Protein AF-K1SI50-F1 (afdb_monomer_lite)

Structure (mmCIF, N/CA/C/O backbone):
data_AF-K1SI50-F1
#
_entry.id   AF-K1SI50-F1
#
loop_
_atom_site.group_PDB
_atom_site.id
_atom_site.type_symbol
_atom_site.label_atom_id
_atom_site.label_alt_id
_atom_site.label_comp_id
_atom_site.label_asym_id
_atom_site.label_entity_id
_atom_site.label_seq_id
_atom_site.pdbx_PDB_ins_code
_atom_site.Cartn_x
_atom_site.Cartn_y
_atom_site.Cartn_z
_atom_site.occupancy
_atom_site.B_iso_or_equiv
_atom_site.auth_seq_id
_atom_site.auth_comp_id
_atom_site.auth_asym_id
_atom_site.auth_atom_id
_atom_site.pdbx_PDB_model_num
ATOM 1 N N . ASP A 1 1 ? -34.849 20.817 42.647 1.00 56.00 1 ASP A N 1
ATOM 2 C CA . ASP A 1 1 ? -34.885 21.344 41.264 1.00 56.00 1 ASP A CA 1
ATOM 3 C C . ASP A 1 1 ? -33.520 21.381 40.585 1.00 56.00 1 ASP A C 1
ATOM 5 O O . ASP A 1 1 ? -33.387 20.736 39.559 1.00 56.00 1 ASP A O 1
ATOM 9 N N . SER A 1 2 ? -32.492 22.024 41.156 1.00 63.47 2 SER A N 1
ATOM 10 C CA . SER A 1 2 ? -31.145 22.120 40.543 1.00 63.47 2 SER A CA 1
ATOM 11 C C . SER A 1 2 ? -30.495 20.767 40.180 1.00 63.47 2 SER A C 1
ATOM 13 O O . SER A 1 2 ? -30.007 20.595 39.068 1.00 63.47 2 SER A O 1
ATOM 15 N N . GLU A 1 3 ? -30.556 19.766 41.066 1.00 66.44 3 GLU A N 1
ATOM 16 C CA . GLU A 1 3 ? -29.937 18.444 40.833 1.00 66.44 3 GLU A CA 1
ATOM 17 C C . GLU A 1 3 ? -30.562 17.672 39.660 1.00 66.44 3 GLU A C 1
ATOM 19 O O . GLU A 1 3 ? -29.870 16.942 38.954 1.00 66.44 3 GLU A O 1
ATOM 24 N N . LYS A 1 4 ? -31.857 17.881 39.396 1.00 71.88 4 LYS A N 1
ATOM 25 C CA . LYS A 1 4 ? -32.579 17.198 38.315 1.00 71.88 4 LYS A CA 1
ATOM 26 C C . LYS A 1 4 ? -32.137 17.702 36.934 1.00 71.88 4 LYS A C 1
ATOM 28 O O . LYS A 1 4 ? -31.967 16.905 36.020 1.00 71.88 4 LYS A O 1
ATOM 33 N N . TYR A 1 5 ? -31.863 19.004 36.817 1.00 66.81 5 TYR A N 1
ATOM 34 C CA . TYR A 1 5 ? -31.363 19.627 35.584 1.00 66.81 5 TYR A CA 1
ATOM 35 C C . TYR A 1 5 ? -29.913 19.253 35.261 1.00 66.81 5 TYR A C 1
ATOM 37 O O . TYR A 1 5 ? -29.527 19.212 34.090 1.00 66.81 5 TYR A O 1
ATOM 45 N N . VAL A 1 6 ? -29.099 18.991 36.288 1.00 76.06 6 VAL A N 1
ATOM 46 C CA . VAL A 1 6 ? -27.714 18.531 36.112 1.00 76.06 6 VAL A CA 1
ATOM 47 C C . VAL A 1 6 ? -27.694 17.082 35.629 1.00 76.06 6 VAL A C 1
ATOM 49 O O . VAL A 1 6 ? -26.946 16.766 34.704 1.00 76.06 6 VAL A O 1
ATOM 52 N N . GLU A 1 7 ? -28.552 16.224 36.185 1.00 77.38 7 GLU A N 1
ATOM 53 C CA . GLU A 1 7 ? -28.653 14.825 35.759 1.00 77.38 7 GLU A CA 1
ATOM 54 C C . GLU A 1 7 ? -29.251 14.690 34.348 1.00 77.38 7 GLU A C 1
ATOM 56 O O . GLU A 1 7 ? -28.718 13.937 33.535 1.00 77.38 7 GLU A O 1
ATOM 61 N N . GLU A 1 8 ? -30.268 15.487 33.996 1.00 72.94 8 GLU A N 1
ATOM 62 C CA . GLU A 1 8 ? -30.778 15.555 32.616 1.00 72.94 8 GLU A CA 1
ATOM 63 C C . GLU A 1 8 ? -29.699 16.024 31.630 1.00 72.94 8 GLU A C 1
ATOM 65 O O . GLU A 1 8 ? -29.541 15.427 30.567 1.00 72.94 8 GLU A O 1
ATOM 70 N N . ASN A 1 9 ? -28.894 17.033 31.984 1.00 78.81 9 ASN A N 1
ATOM 71 C CA . ASN A 1 9 ? -27.774 17.464 31.140 1.00 78.81 9 ASN A CA 1
ATOM 72 C C . ASN A 1 9 ? -26.713 16.373 30.964 1.00 78.81 9 ASN A C 1
ATOM 74 O O . ASN A 1 9 ? -26.122 16.259 29.889 1.00 78.81 9 ASN A O 1
ATOM 78 N N . ARG A 1 10 ? -26.452 15.578 32.006 1.00 76.31 10 ARG A N 1
ATOM 79 C CA . ARG A 1 10 ? -25.489 14.474 31.951 1.00 76.31 10 ARG A CA 1
ATOM 80 C C . ARG A 1 10 ? -25.986 13.359 31.030 1.00 76.31 10 ARG A C 1
ATOM 82 O O . ARG A 1 10 ? -25.241 12.937 30.151 1.00 76.31 10 ARG A O 1
ATOM 89 N N . GLN A 1 11 ? -27.255 12.972 31.160 1.00 80.12 11 GLN A N 1
ATOM 90 C CA . GLN A 1 11 ? -27.888 11.957 30.311 1.00 80.12 11 GLN A CA 1
ATOM 91 C C . GLN A 1 11 ? -28.003 12.407 28.851 1.00 80.12 11 GLN A C 1
ATOM 93 O O . GLN A 1 11 ? -27.694 11.638 27.944 1.00 80.12 11 GLN A O 1
ATOM 98 N N . LEU A 1 12 ? -28.374 13.668 28.606 1.00 74.12 12 LEU A N 1
ATOM 99 C CA . LEU A 1 12 ? -28.420 14.241 27.256 1.00 74.12 12 LEU A CA 1
ATOM 100 C C . LEU A 1 12 ? -27.032 14.273 26.600 1.00 74.12 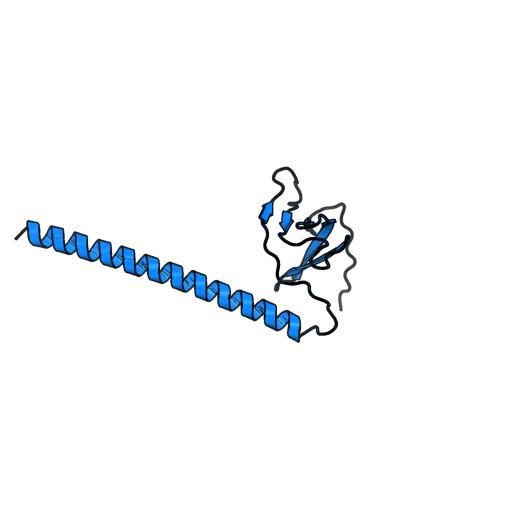12 LEU A C 1
ATOM 102 O O . LEU A 1 12 ? -26.908 13.991 25.409 1.00 74.12 12 LEU A O 1
ATOM 106 N N . ARG A 1 13 ? -25.972 14.565 27.366 1.00 75.25 13 ARG A N 1
ATOM 107 C CA . ARG A 1 13 ? -24.586 14.519 26.868 1.00 75.25 13 ARG A CA 1
ATOM 108 C C . ARG A 1 13 ? -24.109 13.097 26.588 1.00 75.25 13 ARG A C 1
ATOM 110 O O . ARG A 1 13 ? -23.432 12.887 25.585 1.00 75.25 13 ARG A O 1
ATOM 117 N N . GLU A 1 14 ? -24.469 12.131 27.431 1.00 81.81 14 GLU A N 1
ATOM 118 C CA . GLU A 1 14 ? -24.178 10.712 27.187 1.00 81.81 14 GLU A CA 1
ATOM 119 C C . GLU A 1 14 ? -24.889 10.214 25.923 1.00 81.81 14 GLU A C 1
ATOM 121 O O . GLU A 1 14 ? -24.250 9.594 25.075 1.00 81.81 14 GLU A O 1
ATOM 126 N N . GLN A 1 15 ? -26.161 10.573 25.726 1.00 78.44 15 GLN A N 1
ATOM 127 C CA . GLN A 1 15 ? -26.904 10.238 24.507 1.00 78.44 15 GLN A CA 1
ATOM 128 C C . GLN A 1 15 ? -26.310 10.901 23.263 1.00 78.44 15 GLN A C 1
ATOM 130 O O . GLN A 1 15 ? -26.165 10.240 22.241 1.00 78.44 15 GLN A O 1
ATOM 135 N N . MET A 1 16 ? -25.910 12.176 23.337 1.00 75.94 16 MET A N 1
ATOM 136 C CA . MET A 1 16 ? -25.199 12.831 22.232 1.00 75.94 16 MET A CA 1
ATOM 137 C C . MET A 1 16 ? -23.874 12.137 21.910 1.00 75.94 16 MET A C 1
ATOM 139 O O . MET A 1 16 ? -23.523 12.004 20.741 1.00 75.94 16 MET A O 1
ATOM 143 N N . SER A 1 17 ? -23.129 11.694 22.923 1.00 77.88 17 SER A N 1
ATOM 144 C CA . SER A 1 17 ? -21.877 10.969 22.709 1.00 77.88 17 SER A CA 1
ATOM 145 C C . SER A 1 17 ? -22.104 9.595 22.075 1.00 77.88 17 SER A C 1
ATOM 147 O O . SER A 1 17 ? -21.315 9.199 21.219 1.00 77.88 17 SER A O 1
ATOM 149 N N . ASP A 1 18 ? -23.144 8.871 22.489 1.00 82.88 18 ASP A N 1
ATOM 150 C CA . ASP A 1 18 ? -23.498 7.561 21.928 1.00 82.88 18 ASP A CA 1
ATOM 151 C C . ASP A 1 18 ? -23.985 7.686 20.481 1.00 82.88 18 ASP A C 1
ATOM 153 O O . ASP A 1 18 ? -23.536 6.961 19.591 1.00 82.88 18 ASP A O 1
ATOM 157 N N . LEU A 1 19 ? -24.839 8.678 20.223 1.00 77.12 19 LEU A N 1
ATOM 158 C CA . LEU A 1 19 ? -25.369 8.935 18.892 1.00 77.12 19 LEU A CA 1
ATOM 159 C C . LEU A 1 19 ? -24.267 9.376 17.925 1.00 77.12 19 LEU A C 1
ATOM 161 O O . LEU A 1 19 ? -24.231 8.883 16.803 1.00 77.12 19 LEU A O 1
ATOM 165 N N . ASN A 1 20 ? -23.336 10.233 18.365 1.00 78.88 20 ASN A N 1
ATOM 166 C CA . ASN A 1 20 ? -22.178 10.622 17.556 1.00 78.88 20 ASN A CA 1
ATOM 167 C C . ASN A 1 20 ? -21.268 9.430 17.244 1.00 78.88 20 ASN A C 1
ATOM 169 O O . ASN A 1 20 ? -20.851 9.289 16.101 1.00 78.88 20 ASN A O 1
ATOM 173 N N . LYS A 1 21 ? -21.004 8.544 18.217 1.00 82.62 21 LYS A N 1
ATOM 174 C CA . LYS A 1 21 ? -20.224 7.320 17.965 1.00 82.62 21 LYS A CA 1
ATOM 175 C C . LYS A 1 21 ? -20.859 6.454 16.886 1.00 82.62 21 LYS A C 1
ATOM 177 O O . LYS A 1 21 ? -20.181 6.058 15.946 1.00 82.62 21 LYS A O 1
ATOM 182 N N . ARG A 1 22 ? -22.165 6.209 16.996 1.00 77.94 22 ARG A N 1
ATOM 183 C CA . ARG A 1 22 ? -22.916 5.435 16.000 1.00 77.94 22 ARG A CA 1
ATOM 184 C C . ARG A 1 22 ? -22.896 6.084 14.622 1.00 77.94 22 ARG A C 1
ATOM 186 O O . ARG A 1 22 ? -22.881 5.374 13.625 1.00 77.94 22 ARG A O 1
ATOM 193 N N . LEU A 1 23 ? -22.910 7.414 14.565 1.00 80.69 23 LEU A N 1
ATOM 194 C CA . LEU A 1 23 ? -22.850 8.160 13.312 1.00 80.69 23 LEU A CA 1
ATOM 195 C C . LEU A 1 23 ? -21.486 7.984 12.637 1.00 80.69 23 LEU A C 1
ATOM 197 O O . LEU A 1 23 ? -21.448 7.645 11.460 1.00 80.69 23 LEU A O 1
ATOM 201 N N . THR A 1 24 ? -20.394 8.102 13.399 1.00 78.81 24 THR A N 1
ATOM 202 C CA . THR A 1 24 ? -19.034 7.838 12.904 1.00 78.81 24 THR A CA 1
ATOM 203 C C . THR A 1 24 ? -18.874 6.393 12.428 1.00 78.81 24 THR A C 1
ATOM 205 O O . THR A 1 24 ? -18.434 6.172 11.307 1.00 78.81 24 THR A O 1
ATOM 208 N N . GLU A 1 25 ? -19.317 5.405 13.213 1.00 79.88 25 GLU A N 1
ATOM 209 C CA . GLU A 1 25 ? -19.265 3.988 12.811 1.00 79.88 25 GLU A CA 1
ATOM 210 C C . GLU A 1 25 ? -20.052 3.719 11.517 1.00 79.88 25 GLU A C 1
ATOM 212 O O . GLU A 1 25 ? -19.645 2.912 10.680 1.00 79.88 25 GLU A O 1
ATOM 217 N N . TYR A 1 26 ? -21.191 4.393 11.341 1.00 77.81 26 TYR A N 1
ATOM 218 C CA . TYR A 1 26 ? -22.014 4.260 10.143 1.00 77.81 26 TYR A CA 1
ATOM 219 C C . TYR A 1 26 ? -21.362 4.904 8.913 1.00 77.81 26 TYR A C 1
ATOM 221 O O . TYR A 1 26 ? -21.450 4.354 7.813 1.00 77.81 26 TYR A O 1
ATOM 229 N N . GLU A 1 27 ? -20.711 6.056 9.084 1.00 81.56 27 GLU A N 1
ATOM 230 C CA . GLU A 1 27 ? -19.934 6.711 8.027 1.00 81.56 27 GLU A CA 1
ATOM 231 C C . GLU A 1 27 ? -18.745 5.845 7.591 1.00 81.56 27 GLU A C 1
ATOM 233 O O . GLU A 1 27 ? -18.576 5.629 6.388 1.00 81.56 27 GLU A O 1
ATOM 238 N N . ASP A 1 28 ? -18.008 5.266 8.542 1.00 78.94 28 ASP A N 1
ATOM 239 C CA . ASP A 1 28 ? -16.880 4.366 8.270 1.00 78.94 28 ASP A CA 1
ATOM 240 C C . ASP A 1 28 ? -17.328 3.131 7.467 1.00 78.94 28 ASP A C 1
ATOM 242 O O . ASP A 1 28 ? -16.767 2.832 6.409 1.00 78.94 28 ASP A O 1
ATOM 246 N N . MET A 1 29 ? -18.405 2.459 7.899 1.00 73.25 29 MET A N 1
ATOM 247 C CA . MET A 1 29 ? -18.978 1.313 7.173 1.00 73.25 29 MET A CA 1
ATOM 248 C C . MET A 1 29 ? -19.446 1.686 5.764 1.00 73.25 29 MET A C 1
ATOM 250 O O . MET A 1 29 ? -19.301 0.903 4.822 1.00 73.25 29 MET A O 1
ATOM 254 N N . LYS A 1 30 ? -20.041 2.871 5.597 1.00 78.75 30 LYS A N 1
ATOM 255 C CA . LYS A 1 30 ? -20.508 3.320 4.285 1.00 78.75 30 LYS A CA 1
ATOM 256 C C . LYS A 1 30 ? -19.333 3.588 3.342 1.00 78.75 30 LYS A C 1
ATOM 258 O O . LYS A 1 30 ? -19.414 3.193 2.179 1.00 78.75 30 LYS A O 1
ATOM 263 N N . SER A 1 31 ? -18.258 4.198 3.844 1.00 76.81 31 SER A N 1
ATOM 264 C CA . SER A 1 31 ? -17.025 4.408 3.078 1.00 76.81 31 SER A CA 1
ATOM 265 C C . SER A 1 31 ? -16.431 3.077 2.616 1.00 76.81 31 SER A C 1
ATOM 267 O O . SER A 1 31 ? -16.122 2.918 1.438 1.00 76.81 31 SER A O 1
ATOM 269 N N . GLU A 1 32 ? -16.366 2.083 3.504 1.00 72.44 32 GLU A N 1
ATOM 270 C CA . GLU A 1 32 ? -15.841 0.753 3.175 1.00 72.44 32 GLU A CA 1
ATOM 271 C C . GLU A 1 32 ? -16.673 0.058 2.081 1.00 72.44 32 GLU A C 1
ATOM 273 O O . GLU A 1 32 ? -16.125 -0.522 1.142 1.00 72.44 32 GLU A O 1
ATOM 278 N N . ILE A 1 33 ? -18.007 0.172 2.142 1.00 74.06 33 ILE A N 1
ATOM 279 C CA . ILE A 1 33 ? -18.907 -0.357 1.104 1.00 74.06 33 ILE A CA 1
ATOM 280 C C . ILE A 1 33 ? -18.681 0.336 -0.245 1.00 74.06 33 ILE A C 1
ATOM 282 O O . ILE A 1 33 ? -18.726 -0.324 -1.288 1.00 74.06 33 ILE A O 1
ATOM 286 N N . GLU A 1 34 ? -18.485 1.654 -0.255 1.00 77.12 34 GLU A N 1
ATOM 287 C CA . GLU A 1 34 ? -18.219 2.404 -1.485 1.00 77.12 34 GLU A CA 1
ATOM 288 C C . GLU A 1 34 ? -16.878 2.001 -2.109 1.00 77.12 34 GLU A C 1
ATOM 290 O O . GLU A 1 34 ? -16.814 1.775 -3.321 1.00 77.12 34 GLU A O 1
ATOM 295 N N . ASP A 1 35 ? -15.840 1.815 -1.297 1.00 71.75 35 ASP A N 1
ATOM 296 C CA . ASP A 1 35 ? -14.527 1.378 -1.769 1.00 71.75 35 ASP A CA 1
ATOM 297 C C . ASP A 1 35 ? -14.568 -0.055 -2.315 1.00 71.75 35 ASP A C 1
ATOM 299 O O . ASP A 1 35 ? -14.099 -0.308 -3.428 1.00 71.75 35 ASP A O 1
ATOM 303 N N . LEU A 1 36 ? -15.229 -0.980 -1.611 1.00 67.81 36 LEU A N 1
ATOM 304 C CA . LEU A 1 36 ? -15.450 -2.352 -2.085 1.00 67.81 36 LEU A CA 1
ATOM 305 C C . LEU A 1 36 ? -16.194 -2.388 -3.429 1.00 67.81 36 LEU A C 1
ATOM 307 O O . LEU A 1 36 ? -15.837 -3.170 -4.313 1.00 67.81 36 LEU A O 1
ATOM 311 N N . ARG A 1 37 ? -17.205 -1.528 -3.621 1.00 67.62 37 ARG A N 1
ATOM 312 C CA . ARG A 1 37 ? -17.938 -1.426 -4.897 1.00 67.62 37 ARG A CA 1
ATOM 313 C C . ARG A 1 37 ? -17.055 -0.926 -6.036 1.00 67.62 37 ARG A C 1
ATOM 315 O O . ARG A 1 37 ? -17.156 -1.466 -7.135 1.00 67.62 37 ARG A O 1
ATOM 322 N N . LYS A 1 38 ? -16.184 0.057 -5.785 1.00 65.06 38 LYS A N 1
ATOM 323 C CA . LYS A 1 38 ? -15.209 0.523 -6.786 1.00 65.06 38 LYS A CA 1
ATOM 324 C C . LYS A 1 38 ? -14.251 -0.600 -7.182 1.00 65.06 38 LYS A C 1
ATOM 326 O O . LYS A 1 38 ? -14.027 -0.806 -8.369 1.00 65.06 38 LYS A O 1
ATOM 331 N N . PHE A 1 39 ? -13.752 -1.371 -6.212 1.00 61.22 39 PHE A N 1
ATOM 332 C CA . PHE A 1 39 ? -12.877 -2.517 -6.485 1.00 61.22 39 PHE A CA 1
ATOM 333 C C . PHE A 1 39 ? -13.543 -3.599 -7.343 1.00 61.22 39 PHE A C 1
ATOM 335 O O . PHE A 1 39 ? -12.899 -4.149 -8.236 1.00 61.22 39 PHE A O 1
ATOM 342 N N . ILE A 1 40 ? -14.827 -3.889 -7.108 1.00 61.31 40 ILE A N 1
ATOM 343 C CA . ILE A 1 40 ? -15.586 -4.843 -7.933 1.00 61.31 40 ILE A CA 1
ATOM 344 C C . ILE A 1 40 ? -15.760 -4.312 -9.363 1.00 61.31 40 ILE A C 1
ATOM 346 O O . ILE A 1 40 ? -15.54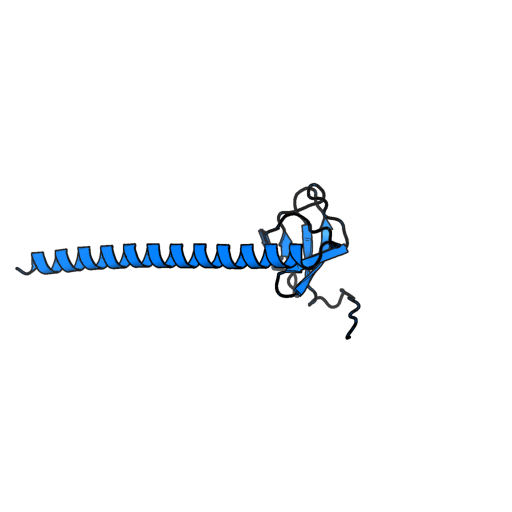9 -5.069 -10.306 1.00 61.31 40 ILE A O 1
ATOM 350 N N . GLY A 1 41 ? -16.068 -3.022 -9.532 1.00 58.94 41 GLY A N 1
ATOM 351 C CA . GLY A 1 41 ? -16.245 -2.417 -10.859 1.00 58.94 41 GLY A CA 1
ATOM 352 C C . GLY A 1 41 ? -14.995 -2.507 -11.740 1.00 58.94 41 GLY A C 1
ATOM 353 O O . GLY A 1 41 ? -15.093 -2.855 -12.910 1.00 58.94 41 GLY A O 1
ATOM 354 N N . ILE A 1 42 ? -13.806 -2.301 -11.165 1.00 56.75 42 ILE A N 1
ATOM 355 C CA . ILE A 1 42 ? -12.528 -2.410 -11.896 1.00 56.75 42 ILE A CA 1
ATOM 356 C C . ILE A 1 42 ? -12.281 -3.835 -12.391 1.00 56.75 42 ILE A C 1
ATOM 358 O O . ILE A 1 42 ? -11.711 -4.026 -13.462 1.00 56.75 42 ILE A O 1
ATOM 362 N N . LYS A 1 43 ? -12.698 -4.837 -11.609 1.00 54.62 43 LYS A N 1
ATOM 363 C CA . LYS A 1 43 ? -12.548 -6.244 -11.975 1.00 54.62 43 LYS A CA 1
ATOM 364 C C . LYS A 1 43 ? -13.454 -6.626 -13.149 1.00 54.62 43 LYS A C 1
ATOM 366 O O . LYS A 1 43 ? -13.041 -7.431 -13.970 1.00 54.62 43 LYS A O 1
ATOM 371 N N . GLU A 1 44 ? -14.658 -6.059 -13.224 1.00 52.59 44 GLU A N 1
ATOM 372 C CA . GLU A 1 44 ? -15.616 -6.328 -14.309 1.00 52.59 44 GLU A CA 1
ATOM 373 C C . GLU A 1 44 ? -15.257 -5.612 -15.622 1.00 52.59 44 GLU A C 1
ATOM 375 O O . GLU A 1 44 ? -15.578 -6.105 -16.699 1.00 52.59 44 GLU A O 1
ATOM 380 N N . GLU A 1 45 ? -14.583 -4.461 -15.563 1.00 52.88 45 GLU A N 1
ATOM 381 C CA . GLU A 1 45 ? -14.250 -3.661 -16.754 1.00 52.88 45 GLU A CA 1
ATOM 382 C C . GLU A 1 45 ? -13.026 -4.193 -17.528 1.00 52.88 45 GLU A C 1
ATOM 384 O O . GLU A 1 45 ? -12.742 -3.754 -18.640 1.00 52.88 45 GLU A O 1
ATOM 389 N N . ASN A 1 46 ? -12.291 -5.136 -16.935 1.00 54.50 46 ASN A N 1
ATOM 390 C CA . ASN A 1 46 ? -10.952 -5.537 -17.352 1.00 54.50 46 ASN A CA 1
ATOM 391 C C . ASN A 1 46 ? -10.723 -7.044 -17.102 1.00 54.50 46 ASN A C 1
ATOM 393 O O . ASN A 1 46 ? -9.796 -7.431 -16.392 1.00 54.50 46 ASN A O 1
ATOM 397 N N . ASP A 1 47 ? -11.565 -7.894 -17.703 1.00 52.41 47 ASP A N 1
ATOM 398 C CA . ASP A 1 47 ? -11.526 -9.370 -17.585 1.00 52.41 47 ASP A CA 1
ATOM 399 C C . ASP A 1 47 ? -10.159 -10.001 -17.944 1.00 52.41 47 ASP A C 1
ATOM 401 O O . ASP A 1 47 ? -9.844 -11.104 -17.495 1.00 52.41 47 ASP A O 1
ATOM 405 N N . ASP A 1 48 ? -9.325 -9.300 -18.720 1.00 56.62 48 ASP A N 1
ATOM 406 C CA . ASP A 1 48 ? -7.977 -9.747 -19.097 1.00 56.62 48 ASP A CA 1
ATOM 407 C C . ASP A 1 48 ? -6.928 -9.535 -17.984 1.00 56.62 48 ASP A C 1
ATOM 409 O O . ASP A 1 48 ? -5.836 -10.113 -18.033 1.00 56.62 48 ASP A O 1
ATOM 413 N N . PHE A 1 49 ? -7.224 -8.718 -16.966 1.00 61.50 49 PHE A N 1
ATOM 414 C CA . PHE A 1 49 ? -6.297 -8.457 -15.869 1.00 61.50 49 PHE A CA 1
ATOM 415 C C . PHE A 1 49 ? -6.434 -9.523 -14.781 1.00 61.50 49 PHE A C 1
ATOM 417 O O . PHE A 1 49 ? -7.431 -9.614 -14.064 1.00 61.50 49 PHE A O 1
ATOM 424 N N . ILE A 1 50 ? -5.371 -10.308 -14.597 1.00 63.81 50 ILE A N 1
ATOM 425 C CA . ILE A 1 50 ? -5.243 -11.222 -13.460 1.00 63.81 50 ILE A CA 1
ATOM 426 C C . ILE A 1 50 ? -4.956 -10.378 -12.213 1.00 63.81 50 ILE A C 1
ATOM 428 O O . ILE A 1 50 ? -3.807 -10.128 -11.855 1.00 63.81 50 ILE A O 1
ATOM 432 N N . LEU A 1 51 ? -6.019 -9.895 -11.573 1.00 66.38 51 LEU A N 1
ATOM 433 C CA . LEU A 1 51 ? -5.924 -9.150 -10.323 1.00 66.38 51 LEU A CA 1
ATOM 434 C C . LEU A 1 51 ? -5.721 -10.121 -9.156 1.00 66.38 51 LEU A C 1
ATOM 436 O O . LEU A 1 51 ? -6.478 -11.083 -8.984 1.00 66.38 51 LEU A O 1
ATOM 440 N N . SER A 1 52 ? -4.712 -9.850 -8.330 1.00 69.19 52 SER A N 1
ATOM 441 C CA . SER A 1 52 ? -4.535 -10.542 -7.056 1.00 69.19 52 SER A CA 1
ATOM 442 C C . SER A 1 52 ? -5.703 -10.229 -6.105 1.00 69.19 52 SER A C 1
ATOM 444 O O . SER A 1 52 ? -6.436 -9.255 -6.312 1.00 69.19 52 SER A O 1
ATOM 446 N N . PRO A 1 53 ? -5.884 -11.005 -5.019 1.00 73.25 53 PRO A N 1
ATOM 447 C CA . PRO A 1 53 ? -6.781 -10.614 -3.937 1.00 73.25 53 PRO A CA 1
ATOM 448 C C . PRO A 1 53 ? -6.482 -9.183 -3.455 1.00 73.25 53 PRO A C 1
ATOM 450 O O . PRO A 1 53 ? -5.315 -8.772 -3.486 1.00 73.25 53 PRO A O 1
ATOM 453 N N . PR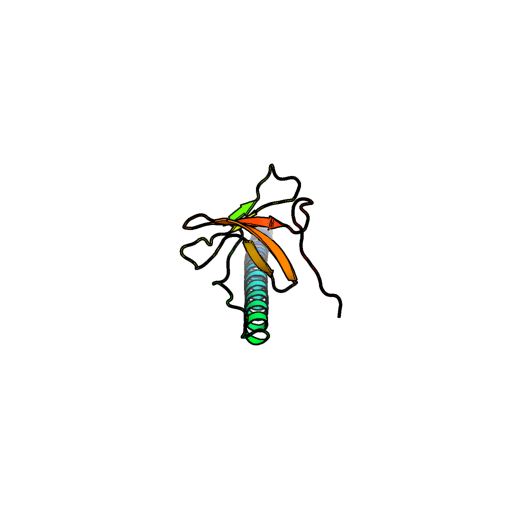O A 1 54 ? -7.495 -8.436 -2.976 1.00 78.81 54 PRO A N 1
ATOM 454 C CA . PRO A 1 54 ? -7.285 -7.094 -2.450 1.00 78.81 54 PRO A CA 1
ATOM 455 C C . PRO A 1 54 ? -6.241 -7.114 -1.325 1.00 78.81 54 PRO A C 1
ATOM 457 O O . PRO A 1 54 ? -6.217 -8.019 -0.476 1.00 78.81 54 PRO A O 1
ATOM 460 N N . CYS A 1 55 ? -5.360 -6.117 -1.353 1.00 81.81 55 CYS A N 1
ATOM 461 C CA . CYS A 1 55 ? -4.250 -5.955 -0.423 1.00 81.81 55 CYS A CA 1
ATOM 462 C C . CYS A 1 55 ? -4.360 -4.631 0.334 1.00 81.81 55 CYS A C 1
ATOM 464 O O . CYS A 1 55 ? -4.828 -3.630 -0.215 1.00 81.81 55 CYS A O 1
ATOM 466 N N . SER A 1 56 ? -3.856 -4.617 1.563 1.00 86.62 56 SER A N 1
ATOM 467 C CA . SER A 1 56 ? -3.811 -3.437 2.423 1.00 86.62 56 SER A CA 1
ATOM 468 C C . SER A 1 56 ? -2.371 -3.033 2.716 1.00 86.62 56 SER A C 1
ATOM 470 O O . SER A 1 56 ? -1.463 -3.863 2.807 1.00 86.62 56 SER A O 1
ATOM 472 N N . VAL A 1 57 ? -2.156 -1.729 2.892 1.00 88.81 57 VAL A N 1
ATOM 473 C CA . VAL A 1 57 ? -0.848 -1.187 3.274 1.00 88.81 57 VAL A CA 1
ATOM 474 C C . VAL A 1 57 ? -0.632 -1.411 4.769 1.00 88.81 57 VAL A C 1
ATOM 476 O O . VAL A 1 57 ? -1.365 -0.863 5.590 1.00 88.81 57 VAL A O 1
ATOM 479 N N . ILE A 1 58 ? 0.390 -2.191 5.121 1.00 90.19 58 ILE A N 1
ATOM 480 C CA . ILE A 1 58 ? 0.726 -2.522 6.518 1.00 90.19 58 ILE A CA 1
ATOM 481 C C . ILE A 1 58 ? 1.844 -1.657 7.090 1.00 90.19 58 ILE A C 1
ATOM 483 O O . ILE A 1 58 ? 1.950 -1.512 8.306 1.00 90.19 58 ILE A O 1
ATOM 487 N N . SER A 1 59 ? 2.699 -1.089 6.238 1.00 87.75 59 SER A N 1
ATOM 488 C CA . SER A 1 59 ? 3.812 -0.252 6.684 1.00 87.75 59 SER A CA 1
ATOM 489 C C . SER A 1 59 ? 4.213 0.762 5.620 1.00 87.75 59 SER A C 1
ATOM 491 O O . SER A 1 59 ? 4.039 0.529 4.426 1.00 87.75 59 SER A O 1
ATOM 493 N N . ARG A 1 60 ? 4.781 1.887 6.055 1.00 86.25 60 ARG A N 1
ATOM 494 C CA . ARG A 1 60 ? 5.419 2.886 5.189 1.00 86.25 60 ARG A CA 1
ATOM 495 C C . ARG A 1 60 ? 6.886 3.002 5.569 1.00 86.25 60 ARG A C 1
ATOM 497 O O . ARG A 1 60 ? 7.220 3.065 6.753 1.00 86.25 60 ARG A O 1
ATOM 504 N N . VAL A 1 61 ? 7.763 3.047 4.574 1.00 83.44 61 VAL A N 1
ATOM 505 C CA . VAL A 1 61 ? 9.204 3.163 4.796 1.00 83.44 61 VAL A CA 1
ATOM 506 C C . VAL A 1 61 ? 9.524 4.624 5.110 1.00 83.44 61 VAL A C 1
ATOM 508 O O . VAL A 1 61 ? 9.647 5.450 4.215 1.00 83.44 61 VAL A O 1
ATOM 511 N N . ALA A 1 62 ? 9.653 4.955 6.398 1.00 77.25 62 ALA A N 1
ATOM 512 C CA . ALA A 1 62 ? 9.878 6.334 6.853 1.00 77.25 62 ALA A CA 1
ATOM 513 C C . ALA A 1 62 ? 11.172 6.970 6.306 1.00 77.25 62 ALA A C 1
ATOM 515 O O . ALA A 1 62 ? 11.255 8.187 6.179 1.00 77.25 62 ALA A O 1
ATOM 516 N N . ASN A 1 63 ? 12.171 6.145 5.980 1.00 76.81 63 ASN A N 1
ATOM 517 C CA . ASN A 1 63 ? 13.458 6.588 5.444 1.00 76.81 63 ASN A CA 1
ATOM 518 C C . ASN A 1 63 ? 13.494 6.685 3.912 1.00 76.81 63 ASN A C 1
ATOM 520 O O . ASN A 1 63 ? 14.538 7.050 3.373 1.00 76.81 63 ASN A O 1
ATOM 524 N N . ASP A 1 64 ? 12.409 6.351 3.207 1.00 77.00 64 ASP A N 1
ATOM 525 C CA . ASP A 1 64 ? 12.365 6.501 1.755 1.00 77.00 64 ASP A CA 1
ATOM 526 C C . ASP A 1 64 ? 11.786 7.878 1.376 1.00 77.00 64 ASP A C 1
ATOM 528 O O . ASP A 1 64 ? 10.596 8.119 1.601 1.00 77.00 64 ASP A O 1
ATOM 532 N N . PRO A 1 65 ? 12.581 8.783 0.770 1.00 76.06 65 PRO A N 1
ATOM 533 C CA . PRO A 1 65 ? 12.099 10.089 0.320 1.00 76.06 65 PRO A CA 1
ATOM 534 C C . PRO A 1 65 ? 11.024 10.006 -0.774 1.00 76.06 65 PRO A C 1
ATOM 536 O O . PRO A 1 65 ? 10.309 10.984 -0.991 1.00 76.06 65 PRO A O 1
ATOM 539 N N . TYR A 1 66 ? 10.886 8.862 -1.4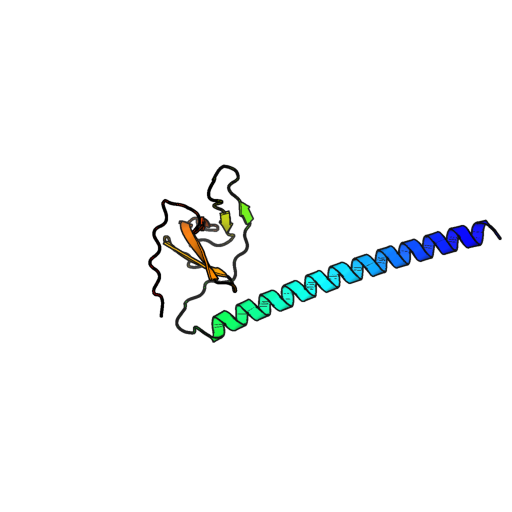48 1.00 78.50 66 TYR A N 1
ATOM 540 C CA . TYR A 1 66 ? 9.886 8.639 -2.496 1.00 78.50 66 TYR A CA 1
ATOM 541 C C . TYR A 1 66 ? 8.657 7.874 -1.988 1.00 78.50 66 TYR A C 1
ATOM 543 O O . TYR A 1 66 ? 7.692 7.684 -2.729 1.00 78.50 66 TYR A O 1
ATOM 551 N N . GLY A 1 67 ? 8.652 7.479 -0.713 1.00 80.56 67 GLY A N 1
ATOM 552 C CA . GLY A 1 67 ? 7.479 6.919 -0.054 1.00 80.56 67 GLY A CA 1
ATOM 553 C C . GLY A 1 67 ? 7.160 5.476 -0.436 1.00 80.56 67 GLY A C 1
ATOM 554 O O . GLY A 1 67 ? 5.987 5.165 -0.644 1.00 80.56 67 GLY A O 1
ATOM 555 N N . ALA A 1 68 ? 8.158 4.587 -0.506 1.00 87.19 68 ALA A N 1
ATOM 556 C CA . ALA A 1 68 ? 7.890 3.153 -0.553 1.00 87.19 68 ALA A CA 1
ATOM 557 C C . ALA A 1 68 ? 7.030 2.695 0.633 1.00 87.19 68 ALA A C 1
ATOM 559 O O . ALA A 1 68 ? 7.120 3.195 1.764 1.00 87.19 68 ALA A O 1
ATOM 560 N N . PHE A 1 69 ? 6.197 1.699 0.369 1.00 90.50 69 PHE A N 1
ATOM 561 C CA . PHE A 1 69 ? 5.296 1.116 1.351 1.00 90.50 69 PHE A CA 1
ATOM 562 C C . PHE A 1 69 ? 5.236 -0.400 1.199 1.00 90.50 69 PHE A C 1
ATOM 564 O O . PHE A 1 69 ? 5.608 -0.958 0.171 1.00 90.50 69 PHE A O 1
ATOM 571 N N . VAL A 1 70 ? 4.792 -1.074 2.253 1.00 91.19 70 VAL A N 1
ATOM 572 C CA . VAL A 1 70 ? 4.729 -2.532 2.335 1.00 91.19 70 VAL A CA 1
ATOM 573 C C . VAL A 1 70 ? 3.271 -2.964 2.364 1.00 91.19 70 VAL A C 1
ATOM 575 O O . VAL A 1 70 ? 2.474 -2.414 3.131 1.00 91.19 70 VAL A O 1
ATOM 578 N N . ILE A 1 71 ? 2.942 -3.960 1.547 1.00 91.69 71 ILE A N 1
ATOM 579 C CA . ILE A 1 71 ? 1.611 -4.567 1.454 1.00 91.69 71 ILE A CA 1
ATOM 580 C C . ILE A 1 71 ? 1.574 -5.938 2.134 1.00 91.69 71 ILE A C 1
ATOM 582 O O . ILE A 1 71 ? 2.593 -6.623 2.230 1.00 91.69 71 ILE A O 1
ATOM 586 N N . ASP A 1 72 ? 0.389 -6.354 2.577 1.00 91.81 72 ASP A N 1
ATOM 587 C CA . ASP A 1 72 ? 0.130 -7.631 3.263 1.00 91.81 72 ASP A CA 1
ATOM 588 C C . ASP A 1 72 ? 0.011 -8.856 2.334 1.00 91.81 72 ASP A C 1
ATOM 590 O O . ASP A 1 72 ? -0.581 -9.873 2.706 1.00 91.81 72 ASP A O 1
ATOM 594 N N . ARG A 1 73 ? 0.539 -8.761 1.112 1.00 89.50 73 ARG A N 1
ATOM 595 C CA . ARG A 1 73 ? 0.511 -9.835 0.115 1.00 89.50 73 ARG A CA 1
ATOM 596 C C . ARG A 1 73 ? 1.904 -10.110 -0.420 1.00 89.50 73 ARG A C 1
ATOM 598 O O . ARG A 1 73 ? 2.698 -9.187 -0.611 1.00 89.50 73 ARG A O 1
ATOM 605 N N . GLY A 1 74 ? 2.201 -11.380 -0.652 1.00 89.12 74 GLY A N 1
ATOM 606 C CA . GLY A 1 74 ? 3.514 -11.844 -1.091 1.00 89.12 74 GLY A CA 1
ATOM 607 C C . GLY A 1 74 ? 3.437 -12.920 -2.164 1.00 89.12 74 GLY A C 1
ATOM 608 O O . GLY A 1 74 ? 2.399 -13.148 -2.780 1.00 89.12 74 GLY A O 1
ATOM 609 N N . SER A 1 75 ? 4.540 -13.642 -2.349 1.00 89.25 75 SER A N 1
ATOM 610 C CA . SER A 1 75 ? 4.644 -14.699 -3.363 1.00 89.25 75 SER A CA 1
ATOM 611 C C . SER A 1 75 ? 3.594 -15.809 -3.195 1.00 89.25 75 SER A C 1
ATOM 613 O O . SER A 1 75 ? 3.149 -16.394 -4.181 1.00 89.25 75 SER A O 1
ATOM 615 N N . LYS A 1 76 ? 3.129 -16.072 -1.963 1.00 88.62 76 LYS A N 1
ATOM 616 C CA . LYS A 1 76 ? 2.038 -17.031 -1.706 1.00 88.62 76 LYS A CA 1
ATOM 617 C C . LYS A 1 76 ? 0.695 -16.609 -2.301 1.00 88.62 76 LYS A C 1
ATOM 619 O O . LYS A 1 76 ? -0.127 -17.475 -2.577 1.00 88.62 76 LYS A O 1
ATOM 624 N N . ASP A 1 77 ? 0.496 -15.312 -2.499 1.00 84.81 77 ASP A N 1
ATOM 625 C CA . ASP A 1 77 ? -0.724 -14.722 -3.051 1.00 84.81 77 ASP A CA 1
ATOM 626 C C . ASP A 1 77 ? -0.640 -14.539 -4.577 1.00 84.81 77 ASP A C 1
ATOM 628 O O . ASP A 1 77 ? -1.512 -13.913 -5.176 1.00 84.81 77 ASP A O 1
ATOM 632 N N . GLY A 1 78 ? 0.409 -15.084 -5.208 1.00 84.75 78 GLY A N 1
ATOM 633 C CA . GLY A 1 78 ? 0.650 -14.986 -6.649 1.00 84.75 78 GLY A CA 1
ATOM 634 C C . GLY A 1 78 ? 1.378 -13.713 -7.080 1.00 84.75 78 GLY A C 1
ATOM 635 O O . GLY A 1 78 ? 1.514 -13.480 -8.275 1.00 84.75 78 GLY A O 1
ATOM 636 N N . ILE A 1 79 ? 1.862 -12.912 -6.129 1.00 88.00 79 ILE A N 1
ATOM 637 C CA . ILE A 1 79 ? 2.579 -11.672 -6.418 1.00 88.00 79 ILE A CA 1
ATOM 638 C C . ILE A 1 79 ? 4.012 -11.958 -6.865 1.00 88.00 79 ILE A C 1
ATOM 640 O O . ILE A 1 79 ? 4.742 -12.717 -6.218 1.00 88.00 79 ILE A O 1
ATOM 644 N N . SER A 1 80 ? 4.419 -11.298 -7.944 1.00 88.75 80 SER A N 1
ATOM 645 C CA . SER A 1 80 ? 5.744 -11.396 -8.542 1.00 88.75 80 SER A CA 1
ATOM 646 C C . SER A 1 80 ? 6.472 -10.051 -8.561 1.00 88.75 80 SER A C 1
ATOM 648 O O . SER A 1 80 ? 5.915 -8.975 -8.342 1.00 88.75 80 SER A O 1
ATOM 650 N N . LEU A 1 81 ? 7.784 -10.127 -8.772 1.00 89.50 81 LEU A N 1
ATOM 651 C CA . LEU A 1 81 ? 8.634 -8.946 -8.864 1.00 89.50 81 LEU A CA 1
ATOM 652 C C . LEU A 1 81 ? 8.291 -8.172 -10.146 1.00 89.50 81 LEU A C 1
ATOM 654 O O . LEU A 1 81 ? 8.111 -8.788 -11.194 1.00 89.50 81 LEU A O 1
ATOM 658 N N . TYR A 1 82 ? 8.247 -6.842 -10.058 1.00 87.19 82 TYR A N 1
ATOM 659 C CA . TYR A 1 82 ? 7.812 -5.908 -11.108 1.00 87.19 82 TYR A CA 1
ATOM 660 C C . TYR A 1 82 ? 6.313 -5.876 -11.425 1.00 87.19 82 TYR A C 1
ATOM 662 O O . TYR A 1 82 ? 5.920 -5.135 -12.328 1.00 87.19 82 TYR A O 1
ATOM 670 N N . ASP A 1 83 ? 5.469 -6.584 -10.672 1.00 88.00 83 ASP A N 1
ATOM 671 C CA . ASP A 1 83 ? 4.023 -6.465 -10.861 1.00 88.00 83 ASP A CA 1
ATOM 672 C C . ASP A 1 83 ? 3.549 -5.029 -10.556 1.00 88.00 83 ASP A C 1
ATOM 674 O O . ASP A 1 83 ? 4.007 -4.411 -9.580 1.00 88.00 83 ASP A O 1
ATOM 678 N N . PRO A 1 84 ? 2.652 -4.463 -11.387 1.00 87.00 84 PRO A N 1
ATOM 679 C CA . PRO A 1 84 ? 2.098 -3.138 -11.164 1.00 87.00 84 PRO A CA 1
ATOM 680 C C . PRO A 1 84 ? 1.071 -3.162 -10.030 1.00 87.00 84 PRO A C 1
ATOM 682 O O . PRO A 1 84 ? 0.228 -4.053 -9.937 1.00 87.00 84 PRO A O 1
ATOM 685 N N . VAL A 1 85 ? 1.106 -2.135 -9.187 1.00 86.62 85 VAL A N 1
ATOM 686 C CA . VAL A 1 85 ? 0.158 -1.943 -8.085 1.00 86.62 85 VAL A CA 1
ATOM 687 C C . VAL A 1 85 ? -0.809 -0.837 -8.476 1.00 86.62 85 VAL A C 1
ATOM 689 O O . VAL A 1 85 ? -0.403 0.309 -8.688 1.00 86.62 85 VAL A O 1
ATOM 692 N N . VAL A 1 86 ? -2.090 -1.186 -8.563 1.00 85.00 86 VAL A N 1
ATOM 693 C CA . VAL A 1 86 ? -3.169 -0.302 -9.015 1.00 85.00 86 VAL A CA 1
ATOM 694 C C . VAL A 1 86 ? -4.230 -0.127 -7.931 1.00 85.00 86 VAL A C 1
ATOM 696 O O . VAL A 1 86 ? -4.488 -1.030 -7.135 1.00 85.00 86 VAL A O 1
ATOM 699 N N . THR A 1 87 ? -4.852 1.045 -7.905 1.00 81.75 87 THR A N 1
ATOM 700 C CA . THR A 1 87 ? -6.056 1.351 -7.125 1.00 81.75 87 THR A CA 1
ATOM 701 C C . THR A 1 87 ? -7.177 1.769 -8.073 1.00 81.75 87 THR A C 1
ATOM 703 O O . THR A 1 87 ? -6.971 1.896 -9.279 1.00 81.75 87 THR A O 1
ATOM 706 N N . ALA A 1 88 ? -8.368 2.029 -7.531 1.00 72.44 88 ALA A N 1
ATOM 707 C CA . ALA A 1 88 ? -9.507 2.527 -8.303 1.00 72.44 88 ALA A CA 1
ATOM 708 C C . ALA A 1 88 ? -9.261 3.831 -9.062 1.00 72.44 88 ALA A C 1
ATOM 710 O O . ALA A 1 88 ? -9.950 4.109 -10.036 1.00 72.44 88 ALA A O 1
ATOM 711 N N . GLU A 1 89 ? -8.289 4.621 -8.622 1.00 73.25 89 GLU A N 1
ATOM 712 C CA . GLU A 1 89 ? -7.974 5.911 -9.229 1.00 73.25 89 GLU A CA 1
ATOM 713 C C . GLU A 1 89 ? -6.823 5.817 -10.241 1.00 73.25 89 GLU A C 1
ATOM 715 O O . GLU A 1 89 ? -6.643 6.734 -11.040 1.00 73.25 89 GLU A O 1
ATOM 720 N N . GLY A 1 90 ? -6.055 4.719 -10.245 1.00 79.25 90 GLY A N 1
ATOM 721 C CA . GLY A 1 90 ? -4.987 4.497 -11.218 1.00 79.25 90 GLY A CA 1
ATOM 722 C C . GLY A 1 90 ? -3.780 3.717 -10.692 1.00 79.25 90 GLY A C 1
ATOM 723 O O . GLY A 1 90 ? -3.835 3.013 -9.684 1.00 79.25 90 GLY A O 1
ATOM 724 N N . LEU A 1 91 ? -2.662 3.834 -11.413 1.00 84.19 91 LEU A N 1
ATOM 725 C CA . LEU A 1 91 ? -1.395 3.179 -11.088 1.00 84.19 91 LEU A CA 1
ATOM 726 C C . LEU A 1 91 ? -0.683 3.897 -9.935 1.00 84.19 91 LEU A C 1
ATOM 728 O O . LEU A 1 91 ? -0.397 5.090 -10.018 1.00 84.19 91 LEU A O 1
ATOM 732 N N . VAL A 1 92 ? -0.332 3.151 -8.889 1.00 87.19 92 VAL A N 1
ATOM 733 C CA . VAL A 1 92 ? 0.364 3.676 -7.704 1.00 87.19 92 VAL A CA 1
ATOM 734 C C . VAL A 1 92 ? 1.866 3.409 -7.763 1.00 87.19 92 VAL A C 1
ATOM 736 O O . VAL A 1 92 ? 2.667 4.24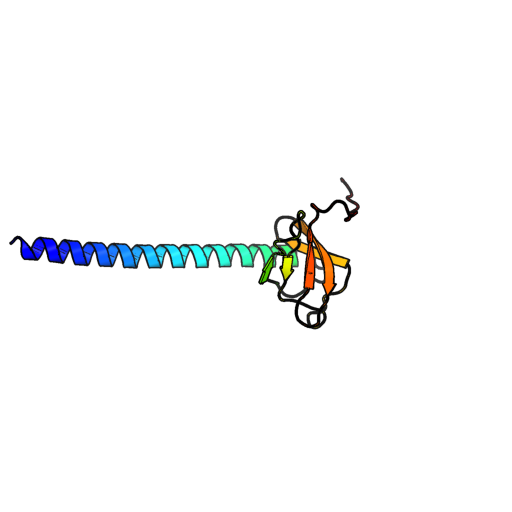1 -7.321 1.00 87.19 92 VAL A O 1
ATOM 739 N N . GLY A 1 93 ? 2.274 2.263 -8.310 1.00 88.31 93 GLY A N 1
ATOM 740 C CA . GLY A 1 93 ? 3.680 1.872 -8.324 1.00 88.31 93 GLY A CA 1
ATOM 741 C C . GLY A 1 93 ? 3.937 0.476 -8.871 1.00 88.31 93 GLY A C 1
ATOM 742 O O . GLY A 1 93 ? 3.072 -0.121 -9.508 1.00 88.31 93 GLY A O 1
ATOM 743 N N . ILE A 1 94 ? 5.136 -0.034 -8.598 1.00 89.69 94 ILE A N 1
ATOM 744 C CA . ILE A 1 94 ? 5.552 -1.398 -8.940 1.00 89.69 94 ILE A CA 1
ATOM 745 C C . ILE A 1 94 ? 6.141 -2.111 -7.728 1.00 89.69 94 ILE A C 1
ATOM 747 O O . ILE A 1 94 ? 6.650 -1.481 -6.795 1.00 89.69 94 ILE A O 1
ATOM 751 N N . ILE A 1 95 ? 6.134 -3.433 -7.769 1.00 90.88 95 ILE A N 1
ATOM 752 C CA . ILE A 1 95 ? 6.722 -4.256 -6.719 1.00 90.88 95 ILE A CA 1
ATOM 753 C C . ILE A 1 95 ? 8.219 -4.421 -6.958 1.00 90.88 95 ILE A C 1
ATOM 755 O O . ILE A 1 95 ? 8.645 -4.924 -7.997 1.00 90.88 95 ILE A O 1
ATOM 759 N N . THR A 1 96 ? 9.028 -4.001 -5.989 1.00 90.25 96 THR A N 1
ATOM 760 C CA . THR A 1 96 ? 10.495 -4.087 -6.073 1.00 90.25 96 THR A CA 1
ATOM 761 C C . THR A 1 96 ? 11.065 -5.234 -5.255 1.00 90.25 96 THR A C 1
ATOM 763 O O . THR A 1 96 ? 12.137 -5.737 -5.578 1.00 90.25 96 THR A O 1
ATOM 766 N N . GLU A 1 97 ? 10.354 -5.670 -4.217 1.00 89.88 97 GLU A N 1
ATOM 767 C CA . GLU A 1 97 ? 10.751 -6.804 -3.384 1.00 89.88 97 GLU A CA 1
ATOM 768 C C . GLU A 1 97 ? 9.527 -7.644 -3.035 1.00 89.88 97 GLU A C 1
ATOM 770 O O . GLU A 1 97 ? 8.485 -7.106 -2.660 1.00 89.88 97 GLU A O 1
ATOM 775 N N . VAL A 1 98 ? 9.670 -8.965 -3.115 1.00 93.00 98 VAL A N 1
ATOM 776 C CA . VAL A 1 98 ? 8.613 -9.919 -2.772 1.00 93.00 98 VAL A CA 1
ATOM 777 C C . VAL A 1 98 ? 9.131 -10.854 -1.691 1.00 93.00 98 VAL A C 1
ATOM 779 O O . VAL A 1 98 ? 10.119 -11.562 -1.886 1.00 93.00 98 VAL A O 1
ATOM 782 N N . ALA A 1 99 ? 8.444 -10.879 -0.555 1.00 92.56 99 ALA A N 1
ATOM 783 C CA . ALA A 1 99 ? 8.608 -11.901 0.465 1.00 92.56 99 ALA A CA 1
ATOM 784 C C . ALA A 1 99 ? 7.448 -12.907 0.399 1.00 92.56 99 ALA A C 1
ATOM 786 O O . ALA A 1 99 ? 6.519 -12.797 -0.400 1.00 92.56 99 ALA A O 1
ATOM 787 N N . ASN A 1 100 ? 7.480 -13.921 1.264 1.00 90.38 100 ASN A N 1
ATOM 788 C CA . ASN A 1 100 ? 6.457 -14.970 1.260 1.00 90.38 100 ASN A CA 1
ATOM 789 C C . ASN A 1 100 ? 5.056 -14.456 1.630 1.00 90.38 100 ASN A C 1
ATOM 791 O O . ASN A 1 100 ? 4.074 -15.026 1.168 1.00 90.38 100 ASN A O 1
ATOM 795 N N . THR A 1 101 ? 4.965 -13.437 2.488 1.00 90.69 101 THR A N 1
ATOM 796 C CA . THR A 1 101 ? 3.699 -12.940 3.067 1.00 90.69 101 THR A CA 1
ATOM 797 C C . THR A 1 101 ? 3.530 -11.426 2.960 1.00 90.69 101 THR A C 1
ATOM 799 O O . THR A 1 101 ? 2.540 -10.892 3.440 1.00 90.69 101 THR A O 1
ATOM 802 N N . TYR A 1 102 ? 4.516 -10.722 2.414 1.00 91.50 102 TYR A N 1
ATOM 803 C CA . TYR A 1 102 ? 4.480 -9.277 2.232 1.00 91.50 102 TYR A CA 1
ATOM 804 C C . TYR A 1 102 ? 5.309 -8.909 1.008 1.00 91.50 102 TYR A C 1
ATOM 806 O O . TYR A 1 102 ? 6.166 -9.687 0.587 1.00 91.50 102 TYR A O 1
ATOM 814 N N . SER A 1 103 ? 5.080 -7.720 0.467 1.00 92.62 103 SER A N 1
ATOM 815 C CA . SER A 1 103 ? 5.864 -7.186 -0.648 1.00 92.62 103 SER A CA 1
ATOM 816 C C . SER A 1 103 ? 6.102 -5.699 -0.451 1.00 92.62 103 SER A C 1
ATOM 818 O O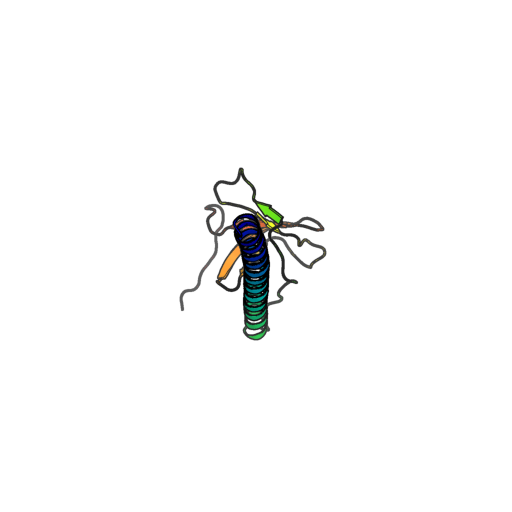 . SER A 1 103 ? 5.275 -5.005 0.146 1.00 92.62 103 SER A O 1
ATOM 820 N N . THR A 1 104 ? 7.231 -5.211 -0.952 1.00 91.62 104 THR A N 1
ATOM 821 C CA . THR A 1 104 ? 7.583 -3.791 -0.929 1.00 91.62 104 THR A CA 1
ATOM 822 C C . THR A 1 104 ? 7.239 -3.175 -2.277 1.00 91.62 104 THR A C 1
ATOM 824 O O . THR A 1 104 ? 7.694 -3.638 -3.327 1.00 91.62 104 THR A O 1
ATOM 827 N N . VAL A 1 105 ? 6.439 -2.115 -2.233 1.00 90.88 105 VAL A N 1
ATOM 828 C CA . VAL A 1 105 ? 6.003 -1.343 -3.391 1.00 90.88 105 VAL A CA 1
ATOM 829 C C . VAL A 1 105 ? 6.787 -0.045 -3.451 1.00 90.88 105 VAL A C 1
ATOM 831 O O . VAL A 1 105 ? 6.871 0.698 -2.468 1.00 90.88 105 VAL A O 1
ATOM 834 N N . ARG A 1 106 ? 7.310 0.254 -4.637 1.00 89.81 106 ARG A N 1
ATOM 835 C CA . ARG A 1 106 ? 7.922 1.537 -4.962 1.00 89.81 106 ARG A CA 1
ATOM 836 C C . ARG A 1 106 ? 6.956 2.373 -5.785 1.00 89.81 106 ARG A C 1
ATOM 838 O O . ARG A 1 106 ? 6.391 1.899 -6.767 1.00 89.81 106 ARG A O 1
ATOM 845 N N . THR A 1 107 ? 6.767 3.618 -5.373 1.00 88.12 107 THR A N 1
ATOM 846 C CA . THR A 1 107 ? 5.810 4.539 -5.989 1.00 88.12 107 THR A CA 1
ATOM 847 C C . THR A 1 107 ? 6.313 5.096 -7.320 1.00 88.12 107 THR A C 1
ATOM 849 O O . THR A 1 107 ? 7.519 5.170 -7.578 1.00 88.12 107 THR A O 1
ATOM 852 N N . ILE A 1 108 ? 5.374 5.592 -8.129 1.00 84.69 108 ILE A N 1
ATOM 853 C CA . ILE A 1 108 ? 5.660 6.349 -9.360 1.00 84.69 108 ILE A CA 1
ATOM 854 C C . ILE A 1 108 ? 6.426 7.660 -9.140 1.00 84.69 108 ILE A C 1
ATOM 856 O O . ILE A 1 108 ? 6.961 8.226 -10.087 1.00 84.69 108 ILE A O 1
ATOM 860 N N . PHE A 1 109 ? 6.503 8.148 -7.900 1.00 80.75 109 PHE A N 1
ATOM 861 C CA . PHE A 1 109 ? 7.242 9.366 -7.561 1.00 80.75 109 PHE A CA 1
ATOM 862 C C . PHE A 1 109 ? 8.755 9.160 -7.546 1.00 80.75 109 PHE A C 1
ATOM 864 O O . PHE A 1 109 ? 9.513 10.128 -7.470 1.00 80.75 109 PHE A O 1
ATOM 871 N N . SER A 1 110 ? 9.208 7.909 -7.579 1.00 81.38 110 SER A N 1
ATOM 872 C CA . SER A 1 110 ? 10.623 7.621 -7.504 1.00 81.38 110 SER A CA 1
ATOM 873 C C . SER A 1 110 ? 11.324 7.791 -8.858 1.00 81.38 110 SER A C 1
ATOM 875 O O . SER A 1 110 ? 10.907 7.168 -9.830 1.00 81.38 110 SER A O 1
ATOM 877 N N . PRO A 1 111 ? 12.432 8.551 -8.941 1.00 77.56 111 PRO A N 1
ATOM 878 C CA . PRO A 1 111 ? 13.136 8.824 -10.197 1.00 77.56 111 PRO A CA 1
ATOM 879 C C . PRO A 1 111 ? 13.866 7.604 -10.775 1.00 77.56 111 PRO A C 1
ATOM 881 O O . PRO A 1 111 ? 14.255 7.617 -11.937 1.00 77.56 111 PRO A O 1
ATOM 884 N N . GLU A 1 112 ? 14.063 6.551 -9.980 1.00 74.12 112 GLU A N 1
ATOM 885 C CA . GLU A 1 112 ? 14.623 5.278 -10.456 1.00 74.12 112 GLU A CA 1
ATOM 886 C C . GLU A 1 112 ? 13.586 4.426 -11.199 1.00 74.12 112 GLU A C 1
ATOM 888 O O . GLU A 1 112 ? 13.946 3.427 -11.821 1.00 74.12 112 GLU A O 1
ATOM 893 N N . LEU A 1 113 ? 12.304 4.804 -11.142 1.00 75.19 113 LEU A N 1
ATOM 894 C CA . LEU A 1 113 ? 11.240 4.079 -11.808 1.00 75.19 113 LEU A CA 1
ATOM 895 C C . LEU A 1 113 ? 10.973 4.659 -13.201 1.00 75.19 113 LEU A C 1
ATOM 897 O O . LEU A 1 113 ? 10.625 5.828 -13.348 1.00 75.19 113 LEU A O 1
ATOM 901 N N . SER A 1 114 ? 11.099 3.821 -14.230 1.00 73.88 114 SER A N 1
ATOM 902 C CA . SER A 1 114 ? 10.743 4.173 -15.606 1.00 73.88 114 SER A CA 1
ATOM 903 C C . SER A 1 114 ? 9.474 3.428 -16.011 1.00 73.88 114 SER A C 1
ATOM 905 O O . SER A 1 114 ? 9.480 2.203 -16.117 1.00 73.88 114 SER A O 1
ATOM 907 N N . ILE A 1 115 ? 8.382 4.168 -16.213 1.00 76.38 115 ILE A N 1
ATOM 908 C CA . ILE A 1 115 ? 7.101 3.642 -16.700 1.00 76.38 115 ILE A CA 1
ATOM 909 C C . ILE A 1 115 ? 6.814 4.273 -18.062 1.00 76.38 115 ILE A C 1
ATOM 911 O O . ILE A 1 115 ? 6.868 5.494 -18.215 1.00 76.38 115 ILE A O 1
ATOM 915 N N . GLY A 1 116 ? 6.511 3.438 -19.055 1.00 74.06 116 GLY A N 1
ATOM 916 C CA . GLY A 1 116 ? 6.025 3.888 -20.356 1.00 74.06 116 GLY A CA 1
ATOM 917 C C . GLY A 1 116 ? 4.520 4.138 -20.306 1.00 74.06 116 GLY A C 1
ATOM 918 O O . GLY A 1 116 ? 3.767 3.258 -19.902 1.00 74.06 116 GLY A O 1
ATOM 919 N N . GLY A 1 117 ? 4.085 5.327 -20.720 1.00 78.25 117 GLY A N 1
ATOM 920 C CA . GLY A 1 117 ? 2.672 5.653 -20.910 1.00 78.25 117 GLY A CA 1
ATOM 921 C C . GLY A 1 117 ? 2.340 5.791 -22.393 1.00 78.25 117 GLY A C 1
ATOM 922 O O . GLY A 1 117 ? 3.141 6.329 -23.158 1.00 78.25 117 GLY A O 1
ATOM 923 N N . VAL A 1 118 ? 1.156 5.330 -22.795 1.00 79.50 118 VAL A N 1
ATOM 924 C CA . VAL A 1 118 ? 0.568 5.641 -24.104 1.00 79.50 118 VAL A CA 1
ATOM 925 C C . VAL A 1 118 ? -0.536 6.665 -23.876 1.00 79.50 118 VAL A C 1
ATOM 927 O O . VAL A 1 118 ? -1.405 6.457 -23.034 1.00 79.50 118 VAL A O 1
ATOM 930 N N . VAL A 1 119 ? -0.477 7.780 -24.602 1.00 64.38 119 VAL A N 1
ATOM 931 C CA . VAL A 1 119 ? -1.549 8.779 -24.631 1.00 64.38 119 VAL A CA 1
ATOM 932 C C . VAL A 1 119 ? -2.346 8.530 -25.904 1.00 64.38 119 VAL A C 1
ATOM 934 O O . VAL A 1 119 ? -1.780 8.604 -26.996 1.00 64.38 119 VAL A O 1
ATOM 937 N N . CYS A 1 120 ? -3.619 8.182 -25.741 1.00 42.84 120 CYS A N 1
ATOM 938 C CA . CYS A 1 120 ? -4.557 7.906 -26.827 1.00 42.84 120 CYS A CA 1
ATOM 939 C C . CYS A 1 120 ? -5.406 9.139 -27.139 1.00 42.84 120 CYS A C 1
ATOM 941 O O . CYS A 1 120 ? -5.800 9.832 -26.173 1.00 42.84 120 CYS A O 1
#

Organism: NCBI:txid408170

Secondary structure (DSSP, 8-state):
-HHHHHHHHHHHHHHHHHHHHHHHHHHHHHHHHHHHHHHHHHHHS-TT--PPSP--EEEE-TT-TT--EEES--GGGT--TT-EEEETTEEEEEEEEE-SS-EEEEETT-TT--------

pLDDT: mean 78.14, std 10.82, range [42.84, 93.0]

Foldseek 3Di:
DVVVVVVVVVVVVVVVVVVVVVVVVVVVVVVVVVQVVLVVVVCVVCVPDPDFPDWDFPAWDPPDPQIKTKIQAFVCRVDDFQPWDAGSVGTFFGWHAGDHGMTITGGPSDPVDDDDDDDD

InterPro domains:
  IPR007221 Rod shape-determining protein MreC [PTHR34138] (2-116)
  IPR042177 Cell/Rod shape-determining protein MreC, domain 1 [G3DSA:2.40.10.340] (52-119)
  IPR055342 Rod shape-determining protein MreC, beta-barrel core [PF04085] (57-117)

Radius of gyration: 22.4 Å; chains: 1; bounding box: 50×39×68 Å

Sequence (120 aa):
DSEKYVEENRQLREQMSDLNKRLTEYEDMKSEIEDLRKFIGIKEENDDFILSPPCSVISRVANDPYGAFVIDRGSKDGISLYDPVVTAEGLVGIITEVANTYSTVRTIFSPELSIGGVVC